Protein AF-A0A2T2SHJ0-F1 (afdb_monomer_lite)

Radius of gyration: 17.54 Å; chains: 1; bounding box: 41×25×48 Å

Secondary structure (DSSP, 8-state):
-B---PPPPTT--------HHHHHHHHHHHHHHGGG-EEEEEE-TTSSEEEEEE----PPPTT-------PPPPP-

Foldseek 3Di:
DWDQAAADPVPDDPPDPDDPVVVVVVVVLCVVANPQKDWGWDADDNGTIDIDIGGDDDDDDPPPDDPPPDDPDDDD

Sequence (76 aa):
MGDNGPRFAEGDTPDIPDGTGLENVRARLRELHGADAALSFRTAEGGGLVAEVSLPFRPAAPDAELHTQARPQPVA

pLDDT: mean 80.29, std 12.31, range [51.19, 94.88]

Structure (mmCIF, N/CA/C/O backbone):
data_AF-A0A2T2SHJ0-F1
#
_entry.id   AF-A0A2T2SHJ0-F1
#
loop_
_atom_site.group_PDB
_atom_site.id
_atom_site.type_symbol
_atom_site.label_atom_id
_atom_site.label_alt_id
_atom_site.label_comp_id
_atom_site.label_asym_id
_atom_site.label_entity_id
_atom_site.label_seq_id
_atom_site.pdbx_PDB_ins_code
_atom_site.Cartn_x
_atom_site.Cartn_y
_atom_site.Cartn_z
_atom_site.occupancy
_atom_site.B_iso_or_equiv
_atom_site.auth_seq_id
_atom_site.auth_comp_id
_atom_site.auth_asym_id
_atom_site.auth_atom_id
_atom_site.pdbx_PDB_model_num
ATOM 1 N N . MET A 1 1 ? 2.537 5.026 -2.427 1.00 81.25 1 MET A N 1
ATOM 2 C CA . MET A 1 1 ? 4.017 4.967 -2.507 1.00 81.25 1 MET A CA 1
ATOM 3 C C . MET A 1 1 ? 4.396 4.732 -3.958 1.00 81.25 1 MET A C 1
ATOM 5 O O . MET A 1 1 ? 3.705 3.945 -4.585 1.00 81.25 1 MET A O 1
ATOM 9 N N . GLY A 1 2 ? 5.410 5.412 -4.494 1.00 80.81 2 GLY A N 1
ATOM 10 C CA . GLY A 1 2 ? 5.820 5.266 -5.897 1.00 80.81 2 GLY A CA 1
ATOM 11 C C . GLY A 1 2 ? 7.294 4.895 -6.040 1.00 80.81 2 GLY A C 1
ATOM 12 O O . GLY A 1 2 ? 8.099 5.287 -5.193 1.00 80.81 2 GLY A O 1
ATOM 13 N N . ASP A 1 3 ? 7.629 4.167 -7.100 1.00 83.25 3 ASP A N 1
ATOM 14 C CA . ASP A 1 3 ? 8.995 3.979 -7.588 1.00 83.25 3 ASP A CA 1
ATOM 15 C C . ASP A 1 3 ? 9.174 4.594 -8.987 1.00 83.25 3 ASP A C 1
ATOM 17 O O . ASP A 1 3 ? 8.202 4.883 -9.680 1.00 83.25 3 ASP A O 1
ATOM 21 N N . ASN A 1 4 ? 10.433 4.808 -9.380 1.00 85.62 4 ASN A N 1
ATOM 22 C CA . ASN A 1 4 ? 10.814 5.363 -10.684 1.00 85.62 4 ASN A CA 1
ATOM 23 C C . ASN A 1 4 ? 11.418 4.274 -11.589 1.00 85.62 4 ASN A C 1
ATOM 25 O O . ASN A 1 4 ? 12.386 4.526 -12.311 1.00 85.62 4 ASN A O 1
ATOM 29 N N . GLY A 1 5 ? 10.937 3.034 -11.458 1.00 80.31 5 GLY A N 1
ATOM 30 C CA . GLY A 1 5 ? 11.395 1.896 -12.247 1.00 80.31 5 GLY A CA 1
ATOM 31 C C . GLY A 1 5 ? 11.080 2.027 -13.745 1.00 80.31 5 GLY A C 1
ATOM 32 O O . GLY A 1 5 ? 10.554 3.045 -14.205 1.00 80.31 5 GLY A O 1
ATOM 33 N N . PRO A 1 6 ? 11.397 0.998 -14.550 1.00 79.12 6 PRO A N 1
ATOM 34 C CA . PRO A 1 6 ? 11.061 1.008 -15.968 1.00 79.12 6 PRO A CA 1
ATOM 35 C C . PRO A 1 6 ? 9.545 1.107 -16.185 1.00 79.12 6 PRO A C 1
ATOM 37 O O . PRO A 1 6 ? 8.734 0.764 -15.323 1.00 79.12 6 PRO A O 1
ATOM 40 N N . ARG A 1 7 ? 9.150 1.594 -17.362 1.00 73.69 7 ARG A N 1
ATOM 41 C CA . ARG A 1 7 ? 7.739 1.677 -17.741 1.00 73.69 7 ARG A CA 1
ATOM 42 C C . ARG A 1 7 ? 7.206 0.285 -18.092 1.00 73.69 7 ARG A C 1
ATOM 44 O O . ARG A 1 7 ? 7.840 -0.425 -18.868 1.00 73.69 7 ARG A O 1
ATOM 51 N N . PHE A 1 8 ? 6.034 -0.063 -17.566 1.00 77.19 8 PHE A N 1
ATOM 52 C CA . PHE A 1 8 ? 5.232 -1.180 -18.076 1.00 77.19 8 PHE A CA 1
ATOM 53 C C . PHE A 1 8 ? 4.683 -0.833 -19.472 1.00 77.19 8 PHE A C 1
ATOM 55 O O . PHE A 1 8 ? 4.543 0.354 -19.791 1.00 77.19 8 PHE A O 1
ATOM 62 N N . ALA A 1 9 ? 4.398 -1.830 -20.317 1.00 74.38 9 ALA A N 1
ATOM 63 C CA . ALA A 1 9 ? 3.830 -1.557 -21.635 1.00 74.38 9 ALA A CA 1
ATOM 64 C C . ALA A 1 9 ? 2.443 -0.902 -21.501 1.00 74.38 9 ALA A C 1
ATOM 66 O O . ALA A 1 9 ? 1.739 -1.060 -20.503 1.00 74.38 9 ALA A O 1
ATOM 67 N N . GLU A 1 10 ? 2.056 -0.107 -22.495 1.00 67.50 10 GLU A N 1
ATOM 68 C CA . GLU A 1 10 ? 0.779 0.602 -22.466 1.00 67.50 10 GLU A CA 1
ATOM 69 C C . GLU A 1 10 ? -0.381 -0.408 -22.521 1.00 67.50 10 GLU A C 1
ATOM 71 O O . GLU A 1 10 ? -0.474 -1.202 -23.454 1.00 67.50 10 GLU A O 1
ATOM 76 N N . GLY A 1 11 ? -1.239 -0.407 -21.495 1.00 66.75 11 GLY A N 1
ATOM 77 C CA . GLY A 1 11 ? -2.319 -1.388 -21.333 1.00 66.75 11 GLY A CA 1
ATOM 78 C C . GLY A 1 11 ? -1.971 -2.605 -20.466 1.00 66.75 11 GLY A C 1
ATOM 79 O O . GLY A 1 11 ? -2.884 -3.354 -20.116 1.00 66.75 11 GLY A O 1
ATOM 80 N N . ASP A 1 12 ? -0.712 -2.774 -20.047 1.00 67.44 12 ASP A N 1
ATOM 81 C CA . ASP A 1 12 ? -0.369 -3.795 -19.057 1.00 67.44 12 ASP A CA 1
ATOM 82 C C . ASP A 1 12 ? -0.913 -3.402 -17.684 1.00 67.44 12 ASP A C 1
ATOM 84 O O . ASP A 1 12 ? -0.618 -2.333 -17.139 1.00 67.44 12 ASP A O 1
ATOM 88 N N . THR A 1 13 ? -1.676 -4.314 -17.085 1.00 66.56 13 THR A N 1
ATOM 89 C CA . THR A 1 13 ? -1.827 -4.312 -15.631 1.00 66.56 13 THR A CA 1
ATOM 90 C C . THR A 1 13 ? -0.557 -4.940 -15.070 1.00 66.56 13 THR A C 1
ATOM 92 O O . THR A 1 13 ? -0.225 -6.047 -15.495 1.00 66.56 13 THR A O 1
ATOM 95 N N . PRO A 1 14 ? 0.173 -4.272 -14.161 1.00 69.44 14 PRO A N 1
ATOM 96 C CA . PRO A 1 14 ? 1.368 -4.855 -13.578 1.00 69.44 14 PRO A CA 1
ATOM 97 C C . PRO A 1 14 ? 0.981 -6.138 -12.836 1.00 69.44 14 PRO A C 1
ATOM 99 O O . PRO A 1 14 ? 0.370 -6.090 -11.767 1.00 69.44 14 PRO A O 1
ATOM 102 N N . ASP A 1 15 ? 1.316 -7.284 -13.428 1.00 72.38 15 ASP A N 1
ATOM 103 C CA . ASP A 1 15 ? 1.218 -8.587 -12.783 1.00 72.38 15 ASP A CA 1
ATOM 104 C C . ASP A 1 15 ? 2.400 -8.701 -11.823 1.00 72.38 15 ASP A C 1
ATOM 106 O O . ASP A 1 15 ? 3.506 -9.106 -12.185 1.00 72.38 15 ASP A O 1
ATOM 110 N N . ILE A 1 16 ? 2.200 -8.172 -10.616 1.00 72.44 16 ILE A N 1
ATOM 111 C CA . ILE A 1 16 ? 3.201 -8.209 -9.559 1.00 72.44 16 ILE A CA 1
ATOM 112 C C . ILE A 1 16 ? 3.106 -9.594 -8.916 1.00 72.44 16 ILE A C 1
ATOM 114 O O . ILE A 1 16 ? 2.129 -9.842 -8.200 1.00 72.44 16 ILE A O 1
ATOM 118 N N . PRO A 1 17 ? 4.087 -10.492 -9.128 1.00 71.94 17 PRO A N 1
ATOM 119 C CA . PRO A 1 17 ? 4.056 -11.795 -8.492 1.00 71.94 17 PRO A CA 1
ATOM 120 C C . PRO A 1 17 ? 4.011 -11.626 -6.975 1.00 71.94 17 PRO A C 1
ATOM 122 O O . PRO A 1 17 ? 4.689 -10.765 -6.402 1.00 71.94 17 PRO A O 1
ATOM 125 N N . ASP A 1 18 ? 3.213 -12.468 -6.326 1.00 68.44 18 ASP A N 1
ATOM 126 C CA . ASP A 1 18 ? 3.099 -12.494 -4.875 1.00 68.44 18 ASP A CA 1
ATOM 127 C C . ASP A 1 18 ? 4.405 -12.997 -4.259 1.00 68.44 18 ASP A C 1
ATOM 129 O O . ASP A 1 18 ? 4.638 -14.185 -4.067 1.00 68.44 18 ASP A O 1
ATOM 133 N N . GLY A 1 19 ? 5.309 -12.058 -3.991 1.00 80.12 19 GLY A N 1
ATOM 134 C CA . GLY A 1 19 ? 6.458 -12.283 -3.131 1.00 80.12 19 GLY A CA 1
ATOM 135 C C . GLY A 1 19 ? 6.045 -12.230 -1.661 1.00 80.12 19 GLY A C 1
ATOM 136 O O . GLY A 1 19 ? 5.135 -11.486 -1.285 1.00 80.12 19 GLY A O 1
ATOM 137 N N . THR A 1 20 ? 6.790 -12.928 -0.801 1.00 82.19 20 THR A N 1
ATOM 138 C CA . THR A 1 20 ? 6.531 -13.025 0.649 1.00 82.19 20 THR A CA 1
ATOM 139 C C . THR A 1 20 ? 6.343 -11.661 1.327 1.00 82.19 20 THR A C 1
ATOM 141 O O . THR A 1 20 ? 5.568 -11.523 2.269 1.00 82.19 20 THR A O 1
ATOM 144 N N . GLY A 1 21 ? 7.013 -10.612 0.834 1.00 85.94 21 GLY A N 1
ATOM 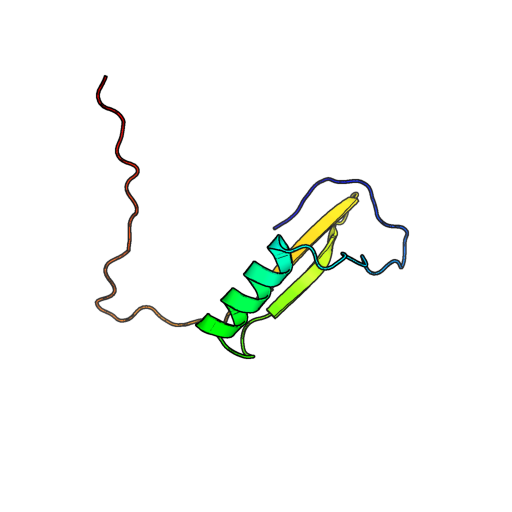145 C CA . GLY A 1 21 ? 6.839 -9.248 1.339 1.00 85.94 21 GLY A CA 1
ATOM 146 C C . GLY A 1 2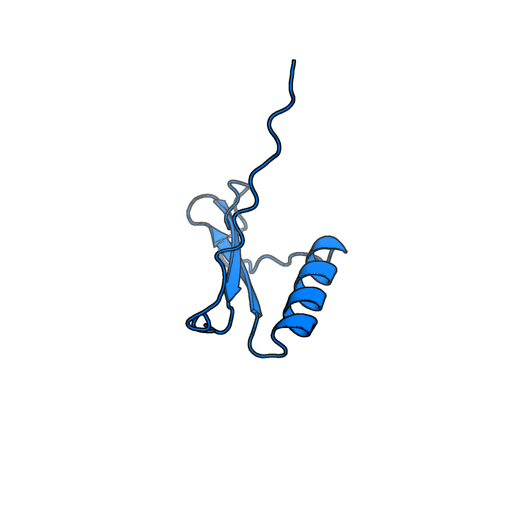1 ? 5.427 -8.686 1.131 1.00 85.94 21 GLY A C 1
ATOM 147 O O . GLY A 1 21 ? 4.868 -8.090 2.048 1.00 85.94 21 GLY A O 1
ATOM 148 N N . LEU A 1 22 ? 4.826 -8.897 -0.042 1.00 89.00 22 LEU A N 1
ATOM 149 C CA . LEU A 1 22 ? 3.473 -8.418 -0.339 1.00 89.00 22 LEU A CA 1
ATOM 150 C C . LEU A 1 22 ? 2.413 -9.255 0.366 1.00 89.00 22 LEU A C 1
ATOM 152 O O . LEU A 1 22 ? 1.434 -8.698 0.863 1.00 89.00 22 LEU A O 1
ATOM 156 N N . GLU A 1 23 ? 2.631 -10.564 0.476 1.00 89.69 23 GLU A N 1
ATOM 157 C CA . GLU A 1 23 ? 1.768 -11.442 1.266 1.00 89.69 23 GLU A CA 1
ATOM 158 C C . GLU A 1 23 ? 1.732 -11.005 2.731 1.00 89.69 23 GLU A C 1
ATOM 160 O O . GLU A 1 23 ? 0.648 -10.860 3.293 1.00 89.69 23 GLU A O 1
ATOM 165 N N . ASN A 1 24 ? 2.889 -10.687 3.320 1.00 90.19 24 ASN A N 1
ATOM 166 C CA . ASN A 1 24 ? 2.969 -10.170 4.686 1.00 90.19 24 ASN A CA 1
ATOM 167 C C . ASN A 1 24 ? 2.182 -8.867 4.850 1.00 90.19 24 ASN A C 1
ATOM 169 O O . ASN A 1 24 ? 1.443 -8.708 5.820 1.00 90.19 24 ASN A O 1
ATOM 173 N N . VAL A 1 25 ? 2.301 -7.937 3.897 1.00 92.12 25 VAL A N 1
ATOM 174 C CA . VAL A 1 25 ? 1.541 -6.680 3.936 1.00 92.12 25 VAL A CA 1
ATOM 175 C C . VAL A 1 25 ? 0.040 -6.951 3.831 1.00 92.12 25 VAL A C 1
ATOM 177 O O . VAL A 1 25 ? -0.728 -6.429 4.637 1.00 92.12 25 VAL A O 1
ATOM 180 N N . ARG A 1 26 ? -0.401 -7.795 2.891 1.00 91.94 26 ARG A N 1
ATOM 181 C CA . ARG A 1 26 ? -1.825 -8.132 2.722 1.00 91.94 26 ARG A CA 1
ATOM 182 C C . ARG A 1 26 ? -2.392 -8.859 3.940 1.00 91.94 26 ARG A C 1
ATOM 184 O O . ARG A 1 26 ? -3.496 -8.533 4.373 1.00 91.94 26 ARG A O 1
ATOM 191 N N . ALA A 1 27 ? -1.647 -9.805 4.508 1.00 92.12 27 ALA A N 1
ATOM 192 C CA . ALA A 1 27 ? -2.015 -10.488 5.742 1.00 92.12 27 ALA A CA 1
ATOM 193 C C . ALA A 1 27 ? -2.160 -9.479 6.886 1.00 92.12 27 ALA A C 1
ATOM 195 O O . ALA A 1 27 ? -3.199 -9.439 7.541 1.00 92.12 27 ALA A O 1
ATOM 196 N N . ARG A 1 28 ? -1.182 -8.579 7.048 1.00 93.62 28 ARG A N 1
ATOM 197 C CA . ARG A 1 28 ? -1.204 -7.565 8.104 1.00 93.62 28 ARG A CA 1
ATOM 198 C C . ARG A 1 28 ? -2.369 -6.587 7.973 1.00 93.62 28 ARG A C 1
ATOM 200 O O . ARG A 1 28 ? -2.988 -6.238 8.976 1.00 93.62 28 ARG A O 1
ATOM 207 N N . LE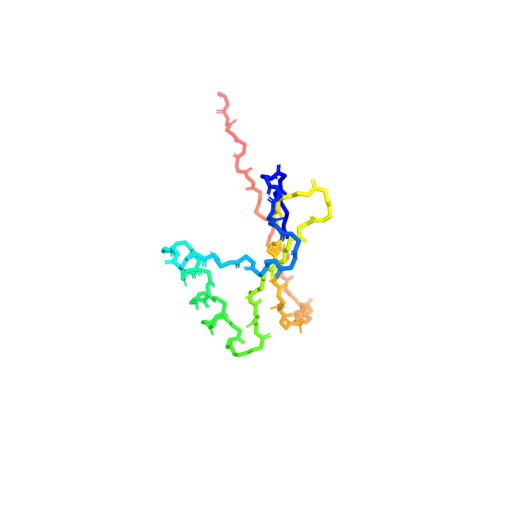U A 1 29 ? -2.688 -6.153 6.754 1.00 94.75 29 LEU A N 1
ATOM 208 C CA . LEU A 1 29 ? -3.848 -5.296 6.498 1.00 94.75 29 LEU A CA 1
ATOM 209 C C . LEU A 1 29 ? -5.154 -6.005 6.877 1.00 94.75 29 LEU A C 1
ATOM 211 O O . LEU A 1 29 ? -5.981 -5.412 7.569 1.00 94.75 29 LEU A O 1
ATOM 215 N N . ARG A 1 30 ? -5.307 -7.283 6.506 1.00 93.19 30 ARG A N 1
ATOM 216 C CA . ARG A 1 30 ? -6.476 -8.098 6.877 1.00 93.19 30 ARG A CA 1
ATOM 217 C C . ARG A 1 30 ? -6.585 -8.321 8.384 1.00 93.19 30 ARG A C 1
ATOM 219 O O . ARG A 1 30 ? -7.681 -8.234 8.920 1.00 93.19 30 ARG A O 1
ATOM 226 N N . GLU A 1 31 ? -5.478 -8.571 9.077 1.00 94.81 31 GLU A N 1
ATOM 227 C CA . GLU A 1 31 ? -5.468 -8.731 10.538 1.00 94.81 31 GLU A CA 1
ATOM 228 C C . GLU A 1 31 ? -5.940 -7.467 11.269 1.00 94.81 31 GLU A C 1
ATOM 230 O O . GLU A 1 31 ? -6.694 -7.553 12.235 1.00 94.81 31 GLU A O 1
ATOM 235 N N . LEU A 1 32 ? -5.491 -6.289 10.825 1.00 94.00 32 LEU A N 1
ATOM 236 C CA . LEU A 1 32 ? -5.751 -5.023 11.519 1.00 94.00 32 LEU A CA 1
ATOM 237 C C . LEU A 1 32 ? -7.086 -4.373 11.132 1.00 94.00 32 LEU A C 1
ATOM 239 O O . LEU A 1 32 ? -7.728 -3.705 11.952 1.00 94.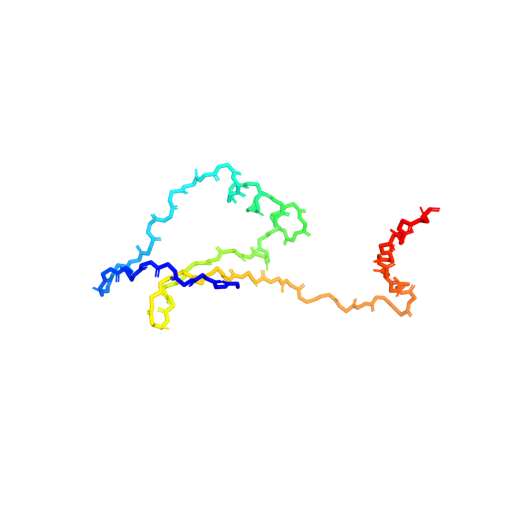00 32 LEU A O 1
ATOM 243 N N . HIS A 1 33 ? -7.484 -4.532 9.872 1.00 93.56 33 HIS A N 1
ATOM 244 C CA . HIS A 1 33 ? -8.585 -3.785 9.267 1.00 93.56 33 HIS A CA 1
ATOM 245 C C . HIS A 1 33 ? -9.596 -4.673 8.532 1.00 93.56 33 HIS A C 1
ATOM 247 O O . HIS A 1 33 ? -10.580 -4.159 8.010 1.00 93.56 33 HIS A O 1
ATOM 253 N N . GLY A 1 34 ? -9.400 -5.993 8.505 1.00 93.62 34 GLY A N 1
ATOM 254 C CA . GLY A 1 34 ? -10.318 -6.912 7.841 1.00 93.62 34 GLY A CA 1
ATOM 255 C C . GLY A 1 34 ? -10.436 -6.633 6.344 1.00 93.62 34 GLY A C 1
ATOM 256 O O . GLY A 1 34 ? -9.440 -6.410 5.657 1.00 93.62 34 GLY A O 1
ATOM 257 N N . ALA A 1 35 ? -11.672 -6.663 5.843 1.00 92.88 35 ALA A N 1
ATOM 258 C CA . ALA A 1 35 ? -11.989 -6.386 4.443 1.00 92.88 35 ALA A CA 1
ATOM 259 C C . ALA A 1 35 ? -12.045 -4.882 4.107 1.00 92.88 35 ALA A C 1
ATOM 261 O O . ALA A 1 35 ? -12.135 -4.537 2.933 1.00 92.88 35 ALA A O 1
ATOM 262 N N . ASP A 1 36 ? -11.968 -3.997 5.108 1.00 93.44 36 ASP A N 1
ATOM 263 C CA . ASP A 1 36 ? -12.065 -2.543 4.914 1.00 93.44 36 ASP A CA 1
ATOM 264 C C . ASP A 1 36 ? -10.734 -1.901 4.489 1.00 93.44 36 ASP A C 1
ATOM 266 O O . ASP A 1 36 ? -10.685 -0.707 4.189 1.00 93.44 36 ASP A O 1
ATOM 270 N N . ALA A 1 37 ? -9.644 -2.675 4.474 1.00 94.12 37 ALA A N 1
ATOM 271 C CA . ALA A 1 37 ? -8.360 -2.250 3.935 1.00 94.12 37 ALA A CA 1
ATOM 272 C C . ALA A 1 37 ? -8.014 -2.988 2.642 1.00 94.12 37 ALA A C 1
ATOM 274 O O . ALA A 1 37 ? -8.277 -4.181 2.487 1.00 94.12 37 ALA A O 1
ATOM 275 N N . ALA A 1 38 ? -7.347 -2.277 1.736 1.00 92.94 38 ALA A N 1
ATOM 276 C CA . ALA A 1 38 ? -6.932 -2.807 0.446 1.00 92.94 38 ALA A CA 1
ATOM 277 C C . ALA A 1 38 ? -5.521 -2.338 0.077 1.00 92.94 38 ALA A C 1
ATOM 279 O O . ALA A 1 38 ? -5.095 -1.247 0.455 1.00 92.94 38 ALA A O 1
ATOM 280 N N . LEU A 1 39 ? -4.817 -3.172 -0.691 1.00 92.50 39 LEU A N 1
ATOM 281 C CA . LEU A 1 39 ? -3.563 -2.846 -1.366 1.00 92.50 39 LEU A CA 1
ATOM 282 C C . LEU A 1 39 ? -3.772 -3.066 -2.866 1.00 92.50 39 LEU A C 1
ATOM 284 O O . LEU A 1 39 ? -4.136 -4.168 -3.274 1.00 92.50 39 LEU A O 1
ATOM 288 N N . SER A 1 40 ? -3.532 -2.034 -3.668 1.00 91.44 40 SER A N 1
ATOM 289 C CA . SER A 1 40 ? -3.616 -2.084 -5.127 1.00 91.44 40 SER A CA 1
ATOM 290 C C . SER A 1 40 ? -2.367 -1.486 -5.773 1.00 91.44 40 SER A C 1
ATOM 292 O O . SER A 1 40 ? -1.559 -0.827 -5.113 1.00 91.44 40 SER A O 1
ATOM 294 N N . PHE A 1 41 ? -2.193 -1.746 -7.068 1.00 89.44 41 PHE A N 1
ATOM 295 C CA . PHE A 1 41 ? -1.044 -1.287 -7.836 1.00 89.44 41 PHE A CA 1
ATOM 296 C C . PHE A 1 41 ? -1.492 -0.661 -9.148 1.00 89.44 41 PHE A C 1
ATOM 298 O O . PHE A 1 41 ? -2.441 -1.125 -9.779 1.00 89.44 41 PHE A O 1
ATOM 305 N N . ARG A 1 42 ? -0.782 0.378 -9.577 1.00 88.56 42 ARG A N 1
ATOM 306 C CA . ARG A 1 42 ? -0.961 1.010 -10.886 1.00 88.56 42 ARG A CA 1
ATOM 307 C C . ARG A 1 42 ? 0.379 1.477 -11.431 1.00 88.56 42 ARG A C 1
ATOM 309 O O . ARG A 1 42 ? 1.281 1.802 -10.664 1.00 88.56 42 ARG A O 1
ATOM 316 N N . THR A 1 43 ? 0.494 1.574 -12.746 1.00 86.88 43 THR A N 1
ATOM 317 C CA . THR A 1 43 ? 1.670 2.178 -13.382 1.00 86.88 43 THR A CA 1
ATOM 318 C C . THR A 1 43 ? 1.710 3.680 -13.084 1.00 86.88 43 THR A C 1
ATOM 320 O O . THR A 1 43 ? 0.680 4.365 -13.128 1.00 86.88 43 THR A O 1
ATOM 323 N N . ALA A 1 44 ? 2.892 4.198 -12.749 1.00 84.19 44 ALA A N 1
ATOM 324 C CA . ALA A 1 44 ? 3.106 5.626 -12.544 1.00 84.19 44 ALA A CA 1
ATOM 325 C C . ALA A 1 44 ? 3.219 6.369 -13.886 1.00 84.19 44 ALA A C 1
ATOM 327 O O . ALA A 1 44 ? 3.766 5.860 -14.871 1.00 84.19 44 ALA A O 1
ATOM 328 N N . GLU A 1 45 ? 2.722 7.607 -13.928 1.00 80.81 45 GLU A N 1
ATOM 329 C CA . GLU A 1 45 ? 2.945 8.487 -15.073 1.00 80.81 45 GLU A CA 1
ATOM 330 C C . GLU A 1 45 ? 4.439 8.835 -15.146 1.00 80.81 45 GLU A C 1
ATOM 332 O O . GLU A 1 45 ? 4.983 9.447 -14.234 1.00 80.81 45 GLU A O 1
ATOM 337 N N . GLY A 1 46 ? 5.114 8.398 -16.213 1.00 78.94 46 GLY A N 1
ATOM 338 C CA . GLY A 1 46 ? 6.567 8.573 -16.362 1.00 78.94 46 GLY A CA 1
ATOM 339 C C . GLY A 1 46 ? 7.383 7.282 -16.244 1.00 78.94 46 GLY A C 1
ATOM 340 O O . GLY A 1 46 ? 8.526 7.273 -16.687 1.00 78.94 46 GLY A O 1
ATOM 341 N N . GLY A 1 47 ? 6.778 6.178 -15.794 1.00 81.12 47 GLY A N 1
ATOM 342 C CA . GLY A 1 47 ? 7.459 4.897 -15.559 1.00 81.12 47 GLY A CA 1
ATOM 343 C C . GLY A 1 47 ? 7.479 4.525 -14.079 1.00 81.12 47 GLY A C 1
ATOM 344 O O . GLY A 1 47 ? 7.320 5.396 -13.231 1.00 81.12 47 GLY A O 1
ATOM 345 N N . GLY A 1 48 ? 7.637 3.234 -13.786 1.00 85.38 48 GLY A N 1
ATOM 346 C CA . GLY A 1 48 ? 7.596 2.704 -12.427 1.00 85.38 48 GLY A CA 1
ATOM 347 C C . GLY A 1 48 ? 6.198 2.329 -11.938 1.00 85.38 48 GLY A C 1
ATOM 348 O O . GLY A 1 48 ? 5.214 2.337 -12.690 1.00 85.38 48 GLY A O 1
ATOM 349 N N . LEU A 1 49 ? 6.121 1.966 -10.662 1.00 88.62 49 LEU A N 1
ATOM 350 C CA . LEU A 1 49 ? 4.929 1.438 -10.004 1.00 88.62 49 LEU A CA 1
ATOM 351 C C . LEU A 1 49 ? 4.465 2.358 -8.873 1.00 88.62 49 LEU A C 1
ATOM 353 O O . LEU A 1 49 ? 5.259 2.844 -8.071 1.00 88.62 49 LEU A O 1
ATOM 357 N N . VAL A 1 50 ? 3.153 2.537 -8.753 1.00 90.12 50 VAL A N 1
ATOM 358 C CA . VAL A 1 50 ? 2.514 3.104 -7.566 1.00 90.12 50 VAL A CA 1
ATOM 359 C C . VAL A 1 50 ? 1.793 1.992 -6.820 1.00 90.12 50 VAL A C 1
ATOM 361 O O . VAL A 1 50 ? 0.888 1.363 -7.362 1.00 90.12 50 VAL A O 1
ATOM 364 N N . ALA A 1 51 ? 2.162 1.798 -5.559 1.00 90.75 51 ALA A N 1
ATOM 365 C CA . ALA A 1 51 ? 1.400 1.021 -4.593 1.00 90.75 51 ALA A CA 1
ATOM 366 C C . ALA A 1 51 ? 0.446 1.947 -3.826 1.00 90.75 51 ALA A C 1
ATOM 368 O O . ALA A 1 51 ? 0.878 2.933 -3.210 1.00 90.75 51 ALA A O 1
ATOM 369 N N . GLU A 1 52 ? -0.839 1.621 -3.843 1.00 94.06 52 GLU A N 1
ATOM 370 C CA . GLU A 1 52 ? -1.895 2.363 -3.164 1.00 94.06 52 GLU A CA 1
ATOM 371 C C . GLU A 1 52 ? -2.490 1.518 -2.039 1.00 94.06 52 GLU A C 1
ATOM 373 O O . GLU A 1 52 ? -2.883 0.370 -2.246 1.00 94.06 52 GLU A O 1
ATOM 378 N N . VAL A 1 53 ? -2.537 2.094 -0.836 1.00 94.06 53 VAL A N 1
ATOM 379 C CA . VAL A 1 53 ? -3.113 1.457 0.349 1.00 94.06 53 VAL A CA 1
ATOM 380 C C . VAL A 1 53 ? -4.311 2.277 0.797 1.00 94.06 53 VAL A C 1
ATOM 382 O O . VAL A 1 53 ? -4.169 3.460 1.110 1.00 94.06 53 VAL A O 1
ATOM 385 N N . SER A 1 54 ? -5.475 1.642 0.858 1.00 94.88 54 SER A N 1
ATOM 386 C CA . SER A 1 54 ? -6.695 2.229 1.409 1.00 94.88 54 SER A CA 1
ATOM 387 C C . SER A 1 54 ? -6.920 1.671 2.810 1.00 94.88 54 SER A C 1
ATOM 389 O O . SER A 1 54 ? -6.855 0.458 3.006 1.00 94.88 54 SER A O 1
ATOM 391 N N . LEU A 1 55 ? -7.163 2.551 3.783 1.00 94.75 55 LEU A N 1
ATOM 392 C CA . LEU A 1 55 ? -7.390 2.196 5.184 1.00 94.75 55 LEU A CA 1
ATOM 393 C C . LEU A 1 55 ? -8.663 2.877 5.697 1.00 94.75 55 LEU A C 1
ATOM 395 O O . LEU A 1 55 ? -8.898 4.041 5.356 1.00 94.75 55 LEU A O 1
ATOM 399 N N . PRO A 1 56 ? -9.449 2.216 6.565 1.00 92.94 56 PRO A N 1
ATOM 400 C CA . PRO A 1 56 ? -10.578 2.861 7.212 1.00 92.94 56 PRO A CA 1
ATOM 401 C C . PRO A 1 56 ? -10.074 3.950 8.163 1.00 92.94 56 PRO A C 1
ATOM 403 O O . PRO A 1 56 ? -9.238 3.701 9.038 1.00 92.94 56 PRO A O 1
ATOM 406 N N . PHE A 1 57 ? -10.603 5.163 8.012 1.00 90.38 57 PHE A N 1
ATOM 407 C CA . PHE A 1 57 ? -10.278 6.265 8.909 1.00 90.38 57 PHE A CA 1
ATOM 408 C C . PHE A 1 57 ? -10.867 6.002 10.298 1.00 90.38 57 PHE A C 1
ATOM 410 O O . PHE A 1 57 ? -12.077 5.838 10.451 1.00 90.38 57 PHE A O 1
ATOM 417 N N . ARG A 1 58 ? -10.009 5.982 11.321 1.00 85.38 58 ARG A N 1
ATOM 418 C CA . ARG A 1 58 ? -10.422 5.914 12.725 1.00 85.38 58 ARG A CA 1
ATOM 419 C C . ARG A 1 58 ? -10.001 7.214 13.406 1.00 85.38 58 ARG A C 1
ATOM 421 O O . ARG A 1 58 ? -8.798 7.478 13.457 1.00 85.38 58 ARG A O 1
ATOM 428 N N . PRO A 1 59 ? -10.945 8.035 13.899 1.00 82.75 59 PRO A N 1
ATOM 429 C CA . PRO A 1 59 ? -10.582 9.230 14.641 1.00 82.75 59 PRO A CA 1
ATOM 430 C C . PRO A 1 59 ? -9.798 8.823 15.889 1.00 82.75 59 PRO A C 1
ATOM 432 O O . PRO A 1 59 ? -10.085 7.794 16.508 1.00 82.75 59 PRO A O 1
ATOM 435 N N . ALA A 1 60 ? -8.800 9.626 16.248 1.00 78.75 60 ALA A N 1
ATOM 436 C CA . ALA A 1 60 ? -8.093 9.437 17.502 1.00 78.75 60 ALA A CA 1
ATOM 437 C C . ALA A 1 60 ? -9.094 9.516 18.663 1.00 78.75 60 ALA A C 1
ATOM 439 O O . ALA A 1 60 ? -9.977 10.379 18.673 1.00 78.75 60 ALA A O 1
ATOM 440 N N . ALA A 1 61 ? -8.957 8.619 19.641 1.00 74.50 61 ALA A N 1
ATOM 441 C CA . ALA A 1 61 ? -9.629 8.815 20.916 1.00 74.50 61 ALA A CA 1
ATOM 442 C C . ALA A 1 61 ? -9.140 10.149 21.518 1.00 74.50 61 ALA A C 1
ATOM 444 O O . ALA A 1 61 ? -7.971 10.490 21.328 1.00 74.50 61 ALA A O 1
ATOM 445 N N . PRO A 1 62 ? -9.991 10.903 22.232 1.00 70.50 62 PRO A N 1
ATOM 446 C CA . PRO A 1 62 ? -9.628 12.213 22.780 1.00 70.50 62 PRO A CA 1
ATOM 447 C C . PRO A 1 62 ? -8.388 12.197 23.700 1.00 70.50 62 PRO A C 1
ATOM 449 O O . PRO A 1 62 ? -7.742 13.228 23.837 1.00 70.50 62 PRO A O 1
ATOM 452 N N . ASP A 1 63 ? -8.020 11.029 24.242 1.00 67.56 63 ASP A N 1
ATOM 453 C CA . ASP A 1 63 ? -6.833 10.786 25.081 1.00 67.56 63 ASP A CA 1
ATOM 454 C C . ASP A 1 63 ? -5.752 9.925 24.396 1.00 67.56 63 ASP A C 1
ATOM 456 O O . ASP A 1 63 ? -4.896 9.337 25.055 1.00 67.56 63 ASP A O 1
ATOM 460 N N . ALA A 1 64 ? -5.779 9.782 23.068 1.00 63.12 64 ALA A N 1
ATOM 461 C CA . ALA A 1 64 ? -4.721 9.059 22.370 1.00 63.12 64 ALA A CA 1
ATOM 462 C C . ALA A 1 64 ? -3.408 9.852 22.471 1.00 63.12 64 ALA A C 1
ATOM 464 O O . ALA A 1 64 ? -3.179 10.795 21.712 1.00 63.12 64 ALA A O 1
ATOM 465 N N . GLU A 1 65 ? -2.542 9.459 23.408 1.00 62.16 65 GLU A N 1
ATOM 466 C CA . GLU A 1 65 ? -1.169 9.945 23.476 1.00 62.16 65 GLU A CA 1
ATOM 467 C C . GLU A 1 65 ? -0.513 9.746 22.107 1.00 62.16 65 GLU A C 1
ATOM 469 O O . GLU A 1 65 ? -0.432 8.632 21.577 1.00 62.16 65 GLU A O 1
ATOM 474 N N . LEU A 1 66 ? -0.076 10.852 21.504 1.00 63.16 66 LEU A N 1
ATOM 475 C CA . LEU A 1 66 ? 0.616 10.830 20.227 1.00 63.16 66 LEU A CA 1
ATOM 476 C C . LEU A 1 66 ? 1.879 9.978 20.403 1.00 63.16 66 LEU A C 1
ATOM 478 O O . LEU A 1 66 ? 2.804 10.380 21.109 1.00 63.16 66 LEU A O 1
ATOM 482 N N . HIS A 1 67 ? 1.921 8.798 19.781 1.00 60.78 67 HIS A N 1
ATOM 483 C CA . HIS A 1 67 ? 3.070 7.900 19.865 1.00 60.78 67 HIS A CA 1
ATOM 484 C C . HIS A 1 67 ? 4.233 8.499 19.058 1.00 60.78 67 HIS A C 1
ATOM 486 O O . HIS A 1 67 ? 4.474 8.151 17.903 1.00 60.78 67 HIS A O 1
ATOM 492 N N . THR A 1 68 ? 4.934 9.464 19.651 1.00 62.84 68 THR A N 1
ATOM 493 C CA . THR A 1 68 ? 6.161 10.014 19.087 1.00 62.84 68 THR A CA 1
ATOM 494 C C . THR A 1 68 ? 7.269 8.999 19.335 1.00 62.84 68 THR A C 1
ATOM 496 O O . THR A 1 68 ? 7.769 8.839 20.448 1.00 62.84 68 THR A O 1
ATOM 499 N N . GLN A 1 69 ? 7.641 8.235 18.309 1.00 56.12 69 GLN A N 1
ATOM 500 C CA . GLN A 1 69 ? 8.877 7.465 18.384 1.00 56.12 69 GLN A CA 1
ATOM 501 C C . GLN A 1 69 ? 10.048 8.442 18.249 1.00 56.12 69 GLN A C 1
ATOM 503 O O . GLN A 1 69 ? 10.532 8.718 17.152 1.00 56.12 69 GLN A O 1
ATOM 508 N N . ALA A 1 70 ? 10.509 8.983 19.378 1.00 54.28 70 ALA A N 1
ATOM 509 C CA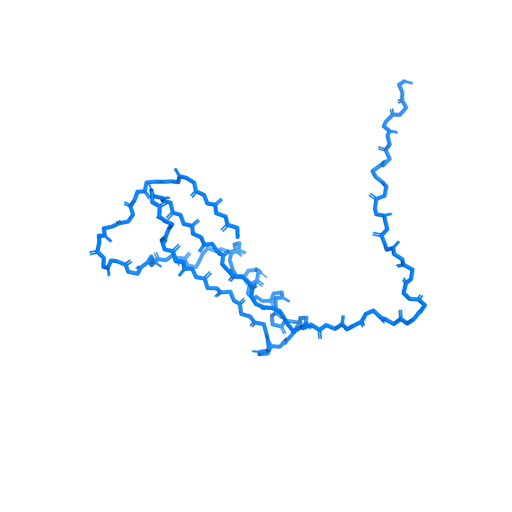 . ALA A 1 70 ? 11.804 9.639 19.440 1.00 54.28 70 ALA A CA 1
ATOM 510 C C . ALA A 1 70 ? 12.879 8.573 19.180 1.00 54.28 70 ALA A C 1
ATOM 512 O O . ALA A 1 70 ? 13.067 7.660 19.985 1.00 54.28 70 ALA A O 1
ATOM 513 N N . ARG A 1 71 ? 13.581 8.658 18.042 1.00 58.09 71 ARG A N 1
ATOM 514 C CA . ARG A 1 71 ? 14.807 7.873 17.834 1.00 58.09 71 ARG A CA 1
ATOM 515 C C . ARG A 1 71 ? 15.770 8.232 18.976 1.00 58.09 71 ARG A C 1
ATOM 517 O O . ARG A 1 71 ? 16.070 9.421 19.110 1.00 58.09 71 ARG A O 1
ATOM 524 N N . PRO A 1 72 ? 16.272 7.280 19.784 1.00 51.19 72 PRO A N 1
ATOM 525 C CA . PRO A 1 72 ? 17.351 7.596 20.705 1.00 51.19 72 PRO A CA 1
ATOM 526 C C . PRO A 1 72 ? 18.556 8.056 19.876 1.00 51.19 72 PRO A C 1
ATOM 528 O O . PRO A 1 72 ? 19.047 7.326 19.013 1.00 51.19 72 PRO A O 1
ATOM 531 N N 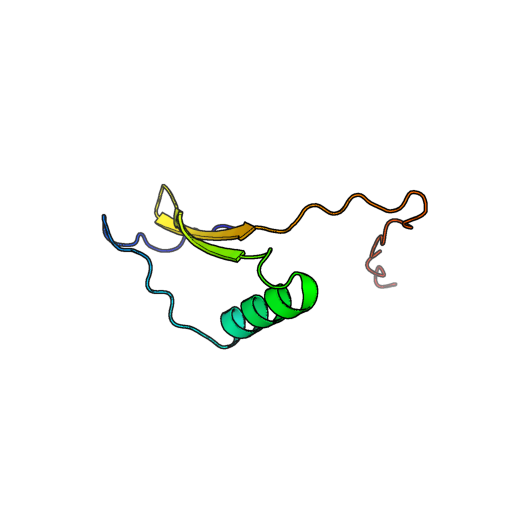. GLN A 1 73 ? 18.975 9.303 20.095 1.00 57.78 73 GLN A N 1
ATOM 532 C CA . GLN A 1 73 ? 20.220 9.841 19.555 1.00 57.78 73 GLN A CA 1
ATOM 533 C C . GLN A 1 73 ? 21.368 9.043 20.197 1.00 57.78 73 GLN A C 1
ATOM 535 O O . GLN A 1 73 ? 21.385 8.929 21.426 1.00 57.78 73 GLN A O 1
ATOM 540 N N . PRO A 1 74 ? 22.305 8.465 19.428 1.00 59.44 74 PRO A N 1
ATOM 541 C CA . PRO A 1 74 ? 23.472 7.829 20.019 1.00 59.44 74 PRO A CA 1
ATOM 542 C C . PRO A 1 74 ? 24.294 8.895 20.752 1.00 59.44 74 PRO A C 1
ATOM 544 O O . PRO A 1 74 ? 24.650 9.922 20.175 1.00 59.44 74 PRO A O 1
ATOM 547 N N . VAL A 1 75 ? 24.559 8.657 22.037 1.00 66.94 75 VAL A N 1
ATOM 548 C CA . VAL A 1 75 ? 25.569 9.409 22.785 1.00 66.94 75 VAL A CA 1
ATOM 549 C C . VAL A 1 75 ? 26.949 8.992 22.273 1.00 66.94 75 VAL A C 1
ATOM 551 O O . VAL A 1 75 ? 27.198 7.799 22.087 1.00 66.94 75 VAL A O 1
ATOM 554 N N . ALA A 1 76 ? 27.773 9.991 21.959 1.00 73.81 76 ALA A N 1
ATOM 555 C CA . ALA A 1 76 ? 29.138 9.841 21.458 1.00 73.81 76 ALA A CA 1
ATOM 556 C C . ALA A 1 76 ? 30.105 9.326 22.533 1.00 73.81 76 ALA A C 1
ATOM 558 O O . ALA A 1 76 ? 29.843 9.585 23.731 1.00 73.81 76 ALA A O 1
#